Protein AF-A0A8J5V4M8-F1 (afdb_monomer_lite)

Sequence (71 aa):
MSEYQYLTSEIQVPKEWQVDIARQVFVDFVKNAIIRYRRGQRVVITIKNVSALITKVENEPKYLLEKIEEM

Secondary structure (DSSP, 8-state):
--SEEEEETTEEEETTS-TTTTHHHHHHHHHHHHHHHHTT---EEEETTEEEEEE--SSSSSEEEEE----

Foldseek 3Di:
DDQWDDLDQQEIEGPPQPCVVPSVVVVVVVVVQVVCVVVVDWDWDDHPHWIFTWDQDPDPNRIYGHTDDDD

Organism: NCBI:txid2053667

pLDDT: mean 86.42, std 10.01, range [49.16, 94.0]

Structure (mmCIF, N/CA/C/O backbone):
data_AF-A0A8J5V4M8-F1
#
_entry.id   AF-A0A8J5V4M8-F1
#
loop_
_atom_site.group_PDB
_atom_site.id
_atom_site.type_symbol
_atom_site.label_atom_id
_atom_site.label_alt_id
_atom_site.label_comp_id
_atom_site.label_asym_id
_atom_site.label_entity_id
_atom_site.label_seq_id
_atom_site.pdbx_PDB_ins_code
_atom_site.Cartn_x
_atom_site.Cartn_y
_atom_site.Cartn_z
_atom_site.occupancy
_atom_site.B_iso_or_equiv
_atom_site.auth_seq_id
_atom_site.auth_comp_id
_atom_site.auth_asym_id
_atom_site.auth_atom_id
_atom_site.pdbx_PDB_model_num
ATOM 1 N N . MET A 1 1 ? 16.110 -0.182 8.302 1.00 57.97 1 MET A N 1
ATOM 2 C CA . MET A 1 1 ? 15.554 0.735 7.276 1.00 57.97 1 MET A CA 1
ATOM 3 C C . MET A 1 1 ? 14.074 0.420 7.134 1.00 57.97 1 MET A C 1
ATOM 5 O O . MET A 1 1 ? 13.743 -0.745 7.270 1.00 57.97 1 MET A O 1
ATOM 9 N N . SER A 1 2 ? 13.207 1.412 6.904 1.00 79.12 2 SER A N 1
ATOM 10 C CA . SER A 1 2 ? 11.761 1.177 6.722 1.00 79.12 2 SER A CA 1
ATOM 11 C C . SER A 1 2 ? 11.482 0.301 5.491 1.00 79.12 2 SER A C 1
ATOM 13 O O . SER A 1 2 ? 12.082 0.534 4.437 1.00 79.12 2 SER A O 1
ATOM 15 N N . GLU A 1 3 ? 10.571 -0.669 5.619 1.00 89.19 3 GLU A N 1
ATOM 16 C CA . GLU A 1 3 ? 10.082 -1.537 4.528 1.00 89.19 3 GLU A CA 1
ATOM 17 C C . GLU A 1 3 ? 9.125 -0.813 3.565 1.00 89.19 3 GLU A C 1
ATOM 19 O O . GLU A 1 3 ? 8.829 -1.300 2.471 1.00 89.19 3 GLU A O 1
ATOM 24 N N . TYR A 1 4 ? 8.680 0.379 3.961 1.00 91.19 4 TYR A N 1
ATOM 25 C CA . TYR A 1 4 ? 7.715 1.197 3.242 1.00 91.19 4 TYR A CA 1
ATOM 26 C C . TYR A 1 4 ? 8.311 2.550 2.849 1.00 91.19 4 TYR A C 1
ATOM 28 O O . TYR A 1 4 ? 9.194 3.091 3.527 1.00 91.19 4 TYR A O 1
ATOM 36 N N . GLN A 1 5 ? 7.796 3.108 1.756 1.00 91.69 5 GLN A N 1
ATOM 37 C CA . GLN A 1 5 ? 8.112 4.439 1.246 1.00 91.69 5 GLN A CA 1
ATOM 38 C C . GLN A 1 5 ? 6.834 5.258 1.051 1.00 91.69 5 GLN A C 1
ATOM 40 O O . GLN A 1 5 ? 5.764 4.714 0.775 1.00 91.69 5 GLN A O 1
ATOM 45 N N . TYR A 1 6 ? 6.948 6.580 1.141 1.00 91.75 6 TYR A N 1
ATOM 46 C CA . TYR A 1 6 ? 5.833 7.476 0.860 1.00 91.75 6 TYR A CA 1
ATOM 47 C C . TYR A 1 6 ? 5.615 7.621 -0.647 1.00 91.75 6 TYR A C 1
ATOM 49 O O . TYR A 1 6 ? 6.458 8.166 -1.367 1.00 91.75 6 TYR A O 1
ATOM 57 N N . LEU A 1 7 ? 4.441 7.191 -1.110 1.00 91.31 7 LEU A N 1
ATOM 58 C CA . LEU A 1 7 ? 3.939 7.512 -2.444 1.00 91.31 7 LEU A CA 1
ATOM 59 C C . LEU A 1 7 ? 3.409 8.956 -2.475 1.00 91.31 7 LEU A C 1
ATOM 61 O O . LEU A 1 7 ? 3.724 9.722 -3.390 1.00 91.31 7 LEU A O 1
ATOM 65 N N . THR A 1 8 ? 2.683 9.352 -1.429 1.00 91.44 8 THR A N 1
ATOM 66 C CA . THR A 1 8 ? 2.290 10.738 -1.111 1.00 91.44 8 THR A CA 1
ATOM 67 C C . THR A 1 8 ? 2.464 10.972 0.391 1.00 91.44 8 THR A C 1
ATOM 69 O O . THR A 1 8 ? 2.789 10.034 1.109 1.00 91.44 8 THR A O 1
ATOM 72 N N . SER A 1 9 ? 2.209 12.182 0.897 1.00 90.69 9 SER A N 1
ATOM 73 C CA . SER A 1 9 ? 2.203 12.442 2.348 1.00 90.69 9 SER A CA 1
ATOM 74 C C . SER A 1 9 ? 1.179 11.601 3.126 1.00 90.69 9 SER A C 1
ATOM 76 O O . SER A 1 9 ? 1.364 11.362 4.311 1.00 90.69 9 SER A O 1
ATOM 78 N N . GLU A 1 10 ? 0.112 11.126 2.473 1.00 90.81 10 GLU A N 1
ATOM 79 C CA . GLU A 1 10 ? -0.952 10.335 3.108 1.00 90.81 10 GLU A CA 1
ATOM 80 C C . GLU A 1 10 ? -0.839 8.823 2.849 1.00 90.81 10 GLU A C 1
ATOM 82 O O . GLU A 1 10 ? -1.561 8.050 3.481 1.00 90.81 10 GLU A O 1
ATOM 87 N N . ILE A 1 11 ? -0.005 8.398 1.893 1.00 91.50 11 ILE A N 1
ATOM 88 C CA . ILE A 1 11 ? -0.010 7.031 1.357 1.00 91.50 11 ILE A CA 1
ATOM 89 C C . ILE A 1 11 ? 1.395 6.445 1.424 1.00 91.50 11 ILE A C 1
ATOM 91 O O . ILE A 1 11 ? 2.309 6.945 0.759 1.00 91.50 11 ILE A O 1
ATOM 95 N N . GLN A 1 12 ? 1.539 5.336 2.146 1.00 92.88 12 GLN A N 1
ATOM 96 C CA . GLN A 1 12 ? 2.738 4.507 2.097 1.00 92.88 12 GLN A CA 1
ATOM 97 C C . GLN A 1 12 ? 2.514 3.228 1.302 1.00 92.88 12 GLN A C 1
ATOM 99 O O . GLN A 1 12 ? 1.460 2.597 1.371 1.00 92.88 12 GLN A O 1
ATOM 104 N N . VAL A 1 13 ? 3.548 2.852 0.559 1.00 92.38 13 VAL A N 1
ATOM 105 C CA . VAL A 1 13 ? 3.603 1.655 -0.279 1.00 92.38 13 VAL A CA 1
ATOM 106 C C . VAL A 1 13 ? 4.883 0.872 -0.001 1.00 92.38 13 VAL A C 1
ATOM 108 O O . VAL A 1 13 ? 5.839 1.449 0.526 1.00 92.38 13 VAL A O 1
ATOM 111 N N . PRO A 1 14 ? 4.948 -0.416 -0.374 1.00 93.06 14 PRO A N 1
ATOM 112 C CA . PRO A 1 14 ? 6.183 -1.186 -0.305 1.00 93.06 14 PRO A CA 1
ATOM 113 C C . PRO A 1 14 ? 7.346 -0.477 -1.003 1.00 93.06 14 PRO A C 1
ATOM 115 O O . PRO A 1 14 ? 7.198 0.081 -2.098 1.00 93.06 14 PRO A O 1
ATOM 118 N N . LYS A 1 15 ? 8.527 -0.500 -0.382 1.00 91.81 15 LYS A N 1
ATOM 119 C CA . LYS A 1 15 ? 9.722 0.138 -0.948 1.00 91.81 15 LYS A CA 1
ATOM 120 C C . LYS A 1 15 ? 10.196 -0.531 -2.250 1.00 91.81 15 LYS A C 1
ATOM 122 O O . LYS A 1 15 ? 10.830 0.121 -3.073 1.00 91.81 15 LYS A O 1
ATOM 127 N N . GLU A 1 16 ? 9.861 -1.802 -2.474 1.00 90.62 16 GLU A N 1
ATOM 128 C CA . GLU A 1 16 ? 10.180 -2.531 -3.711 1.00 90.62 16 GLU A CA 1
ATOM 129 C C . GLU A 1 16 ? 9.362 -2.075 -4.922 1.00 90.62 16 GLU A C 1
ATOM 131 O O . GLU A 1 16 ? 9.742 -2.351 -6.066 1.00 90.62 16 GLU A O 1
ATOM 136 N N . TRP A 1 17 ? 8.239 -1.385 -4.706 1.00 89.44 17 TRP A N 1
ATOM 137 C CA . TRP A 1 17 ? 7.509 -0.777 -5.808 1.00 89.44 17 TRP A CA 1
ATOM 138 C C . TRP A 1 17 ? 8.372 0.339 -6.402 1.00 89.44 17 TRP A C 1
ATOM 140 O O . TRP A 1 17 ? 8.600 1.372 -5.780 1.00 89.44 17 TRP A O 1
ATOM 150 N N . GLN A 1 18 ? 8.873 0.130 -7.619 1.00 82.75 18 GLN A N 1
ATOM 151 C CA . GLN A 1 18 ? 9.688 1.110 -8.344 1.00 82.75 18 GLN A CA 1
ATOM 152 C C . GLN A 1 18 ? 8.811 2.259 -8.869 1.00 82.75 18 GLN A C 1
ATOM 154 O O . GLN A 1 18 ? 8.522 2.349 -10.062 1.00 82.75 18 GLN A O 1
ATOM 159 N N . VAL A 1 19 ? 8.344 3.115 -7.959 1.00 82.69 19 VAL A N 1
ATOM 160 C CA . VAL A 1 19 ? 7.351 4.163 -8.235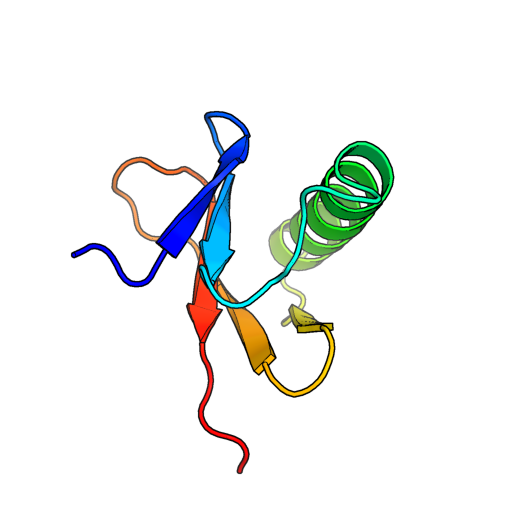 1.00 82.69 19 VAL A CA 1
ATOM 161 C C . VAL A 1 19 ? 7.921 5.389 -8.956 1.00 82.69 19 VAL A C 1
ATOM 163 O O . VAL A 1 19 ? 7.146 6.223 -9.411 1.00 82.69 19 VAL A O 1
ATOM 166 N N . ASP A 1 20 ? 9.241 5.506 -9.113 1.00 79.69 20 ASP A N 1
ATOM 167 C CA . ASP A 1 20 ? 9.884 6.735 -9.602 1.00 79.69 20 ASP A CA 1
ATOM 168 C C . ASP A 1 20 ? 9.635 7.028 -11.089 1.00 79.69 20 ASP A C 1
ATOM 170 O O . ASP A 1 20 ? 9.439 8.180 -11.466 1.00 79.69 20 ASP A O 1
ATOM 174 N N . ILE A 1 21 ? 9.569 6.000 -11.941 1.00 73.75 21 ILE A N 1
ATOM 175 C CA . ILE A 1 21 ? 9.447 6.175 -13.403 1.00 73.75 21 ILE A CA 1
ATOM 176 C C . ILE A 1 21 ? 8.025 6.613 -13.813 1.00 73.75 21 ILE A C 1
ATOM 178 O O . ILE A 1 21 ? 7.836 7.216 -14.865 1.00 73.75 21 ILE A O 1
ATOM 182 N N . ALA A 1 22 ? 7.015 6.352 -12.975 1.00 80.38 22 ALA A N 1
ATOM 183 C CA . ALA A 1 22 ? 5.608 6.626 -13.284 1.00 80.38 22 ALA A CA 1
ATOM 184 C C . ALA A 1 22 ? 4.809 7.062 -12.045 1.00 80.38 22 ALA A C 1
ATOM 186 O O . ALA A 1 22 ? 3.663 6.650 -11.848 1.00 80.38 22 ALA A O 1
ATOM 187 N N . ARG A 1 23 ? 5.416 7.891 -11.187 1.00 85.44 23 ARG A N 1
ATOM 188 C CA . ARG A 1 23 ? 4.878 8.222 -9.856 1.00 85.44 23 ARG A CA 1
ATOM 189 C C . ARG A 1 23 ? 3.427 8.688 -9.890 1.00 85.44 23 ARG A C 1
ATOM 191 O O . ARG A 1 23 ? 2.619 8.212 -9.101 1.00 85.44 23 ARG A O 1
ATOM 198 N N . GLN A 1 24 ? 3.086 9.570 -10.827 1.00 88.88 24 GLN A N 1
ATOM 199 C CA . GLN A 1 24 ? 1.726 10.093 -10.956 1.00 88.88 24 GLN A CA 1
ATOM 200 C C . GLN A 1 24 ? 0.710 8.990 -11.296 1.00 88.88 24 GLN A C 1
ATOM 202 O O . GLN A 1 24 ? -0.351 8.924 -10.682 1.00 88.88 24 GLN A O 1
ATOM 207 N N . VAL A 1 25 ? 1.068 8.067 -12.193 1.00 88.19 25 VAL A N 1
ATOM 208 C CA . VAL A 1 25 ? 0.217 6.924 -12.560 1.00 88.19 25 VAL A CA 1
ATOM 209 C C . VAL A 1 25 ? -0.014 6.018 -11.351 1.00 88.19 25 VAL A C 1
ATOM 211 O O . VAL A 1 25 ? -1.147 5.615 -11.095 1.00 88.19 25 VAL A O 1
ATOM 214 N N . PHE A 1 26 ? 1.030 5.747 -10.560 1.00 89.69 26 PHE A N 1
ATOM 215 C CA . PHE A 1 26 ? 0.891 4.982 -9.318 1.00 89.69 26 PHE A CA 1
ATOM 216 C C . PHE A 1 26 ? 0.005 5.692 -8.295 1.00 89.69 26 PHE A C 1
ATOM 218 O O . PHE A 1 26 ? -0.838 5.047 -7.673 1.00 89.69 26 PHE A O 1
ATOM 225 N N . VAL A 1 27 ? 0.152 7.009 -8.134 1.00 92.81 27 VAL A N 1
ATOM 226 C CA . VAL A 1 27 ? -0.705 7.807 -7.243 1.00 92.81 27 VAL A CA 1
ATOM 227 C C . VAL A 1 27 ? -2.171 7.679 -7.647 1.00 92.81 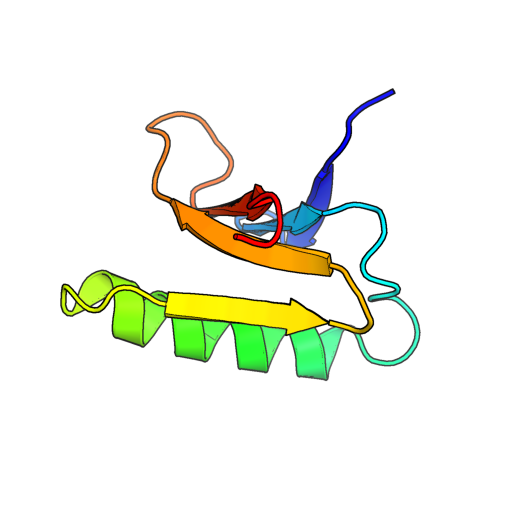27 VAL A C 1
ATOM 229 O O . VAL A 1 27 ? -3.012 7.394 -6.794 1.00 92.81 27 VAL A O 1
ATOM 232 N N . ASP A 1 28 ? -2.488 7.859 -8.928 1.00 92.69 28 ASP A N 1
ATOM 233 C CA . ASP A 1 28 ? -3.871 7.816 -9.410 1.00 92.69 28 ASP A CA 1
ATOM 234 C C . ASP A 1 28 ? -4.465 6.406 -9.303 1.00 92.69 28 ASP A C 1
ATOM 236 O O . ASP A 1 28 ? -5.612 6.234 -8.872 1.00 92.69 28 ASP A O 1
ATOM 240 N N . PHE A 1 29 ? -3.656 5.385 -9.586 1.00 91.25 29 PHE A N 1
ATOM 241 C CA . PHE A 1 29 ? -4.035 3.988 -9.412 1.00 91.25 29 PHE A CA 1
ATOM 242 C C . PHE A 1 29 ? -4.345 3.648 -7.944 1.00 91.25 29 PHE A C 1
ATOM 244 O O . PHE A 1 29 ? -5.421 3.127 -7.634 1.00 91.25 29 PHE A O 1
ATOM 251 N N . VAL A 1 30 ? -3.448 4.004 -7.017 1.00 92.81 30 VAL A N 1
ATOM 252 C CA . VAL A 1 30 ? -3.632 3.742 -5.581 1.00 92.81 30 VAL A CA 1
ATOM 253 C C . VAL A 1 30 ? -4.802 4.553 -5.015 1.00 92.81 30 VAL A C 1
ATOM 255 O O . VAL A 1 30 ? -5.577 4.030 -4.215 1.00 92.81 30 VAL A O 1
ATOM 258 N N . LYS A 1 31 ? -5.029 5.789 -5.477 1.00 93.69 31 LYS A N 1
ATOM 259 C CA . LYS A 1 31 ? -6.224 6.568 -5.104 1.00 93.69 31 LYS A CA 1
ATOM 260 C C . LYS A 1 31 ? -7.523 5.875 -5.521 1.00 93.69 31 LYS A C 1
ATOM 262 O O . LYS A 1 31 ? -8.465 5.841 -4.728 1.00 93.69 31 LYS A O 1
ATOM 267 N N . ASN A 1 32 ? -7.587 5.295 -6.722 1.00 94.00 32 ASN A N 1
ATOM 268 C CA . ASN A 1 32 ? -8.763 4.531 -7.158 1.00 94.00 32 ASN A CA 1
ATOM 269 C C . ASN A 1 32 ? -9.008 3.319 -6.247 1.00 94.00 32 ASN A C 1
ATOM 271 O O . ASN A 1 32 ? -10.132 3.083 -5.794 1.00 94.00 32 ASN A O 1
ATOM 275 N N . ALA A 1 33 ? -7.939 2.597 -5.917 1.00 92.62 33 ALA A N 1
ATOM 276 C CA . ALA A 1 33 ? -7.989 1.463 -5.007 1.00 92.62 33 ALA A CA 1
ATOM 277 C C . ALA A 1 33 ? -8.454 1.869 -3.593 1.00 92.62 33 ALA A C 1
ATOM 279 O O . ALA A 1 33 ? -9.295 1.190 -3.005 1.00 92.62 33 ALA A O 1
ATOM 280 N N . ILE A 1 34 ? -8.016 3.024 -3.084 1.00 93.06 34 ILE A N 1
ATOM 281 C CA . ILE A 1 34 ? -8.487 3.588 -1.808 1.00 93.06 34 ILE A CA 1
ATOM 282 C C . ILE A 1 34 ? -9.987 3.917 -1.857 1.00 93.06 34 ILE A C 1
ATOM 284 O O . ILE A 1 34 ? -10.702 3.655 -0.889 1.00 93.06 34 ILE A O 1
ATOM 288 N N . ILE A 1 35 ? -10.499 4.468 -2.964 1.00 93.69 35 ILE A N 1
ATOM 289 C CA . ILE A 1 35 ? -11.940 4.744 -3.121 1.00 93.69 35 ILE A CA 1
ATOM 290 C C . ILE A 1 35 ? -12.752 3.448 -3.014 1.00 93.69 35 ILE A C 1
ATOM 292 O O . ILE A 1 35 ? -13.780 3.422 -2.337 1.00 93.69 35 ILE A O 1
ATOM 296 N N . ARG A 1 36 ? -12.285 2.372 -3.652 1.00 93.12 36 ARG A N 1
ATOM 297 C CA . ARG A 1 36 ? -12.901 1.038 -3.569 1.00 93.12 36 ARG A CA 1
ATOM 298 C C . ARG A 1 36 ? -12.831 0.468 -2.154 1.00 93.12 36 ARG A C 1
ATOM 300 O O . ARG A 1 36 ? -13.851 0.032 -1.627 1.00 93.12 36 ARG A O 1
ATOM 307 N N . TYR A 1 37 ? -11.671 0.573 -1.508 1.00 92.19 37 TYR A N 1
ATOM 308 C CA . TYR A 1 37 ? -11.484 0.174 -0.114 1.00 92.19 37 TYR A CA 1
ATOM 309 C C . TYR A 1 37 ? -12.468 0.869 0.834 1.00 92.19 37 TYR A C 1
ATOM 311 O O . TYR A 1 37 ? -13.160 0.215 1.611 1.00 92.19 37 TYR A O 1
ATOM 319 N N . ARG A 1 38 ? -12.636 2.191 0.699 1.00 90.06 38 ARG A N 1
ATOM 320 C CA . ARG A 1 38 ? -13.609 2.970 1.489 1.00 90.06 38 ARG A CA 1
ATOM 321 C C . ARG A 1 38 ? -15.065 2.543 1.275 1.00 90.06 38 ARG A C 1
ATOM 323 O O . ARG A 1 38 ? -15.897 2.820 2.129 1.00 90.06 38 ARG A O 1
ATOM 330 N N . ARG A 1 39 ? -15.382 1.880 0.159 1.00 93.62 39 ARG A N 1
ATOM 331 C CA . ARG A 1 39 ? -16.708 1.298 -0.117 1.00 93.62 39 ARG A CA 1
ATOM 332 C C . ARG A 1 39 ? -16.877 -0.109 0.475 1.00 93.62 39 ARG A C 1
ATOM 334 O O . ARG A 1 39 ? -17.843 -0.785 0.143 1.00 93.62 39 ARG A O 1
ATOM 341 N N . GLY A 1 40 ? -15.943 -0.558 1.316 1.00 91.12 40 GLY A N 1
ATOM 342 C CA . GLY A 1 40 ? -15.959 -1.880 1.945 1.00 91.12 40 GLY A CA 1
ATOM 343 C C . GLY A 1 40 ? -15.378 -2.992 1.070 1.00 91.12 40 GLY A C 1
ATOM 344 O O . GLY A 1 40 ? -15.531 -4.166 1.395 1.00 91.12 40 GLY A O 1
ATOM 345 N N . GLN A 1 41 ? -14.724 -2.654 -0.045 1.00 92.19 41 GLN A N 1
ATOM 346 C CA . GLN A 1 41 ? -14.116 -3.654 -0.922 1.00 92.19 41 GLN A CA 1
ATOM 347 C C . GLN A 1 41 ? -12.708 -4.003 -0.442 1.00 92.19 41 GLN A C 1
ATOM 349 O O . GLN A 1 41 ? -11.903 -3.126 -0.141 1.00 92.19 41 GLN A O 1
ATOM 354 N N . ARG A 1 42 ? -12.364 -5.291 -0.434 1.00 91.00 42 ARG A N 1
ATOM 355 C CA . ARG A 1 42 ? -10.974 -5.712 -0.245 1.00 91.00 42 ARG A CA 1
ATOM 356 C C . ARG A 1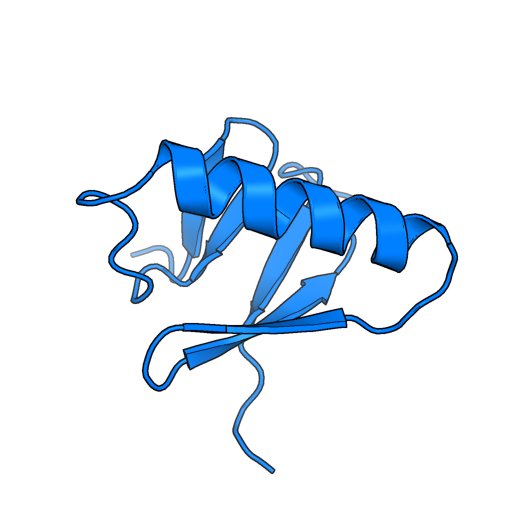 42 ? -10.212 -5.474 -1.548 1.00 91.00 42 ARG A C 1
ATOM 358 O O . ARG A 1 42 ? -10.612 -5.996 -2.585 1.00 91.00 42 ARG A O 1
ATOM 365 N N . VAL A 1 43 ? -9.139 -4.685 -1.505 1.00 90.50 43 VAL A N 1
ATOM 366 C CA . VAL A 1 43 ? -8.358 -4.338 -2.702 1.00 90.50 43 VAL A CA 1
ATOM 367 C C . VAL A 1 43 ? -6.900 -4.708 -2.500 1.00 90.50 43 VAL A C 1
ATOM 369 O O . VAL A 1 43 ? -6.232 -4.156 -1.627 1.00 90.50 43 VAL A O 1
ATOM 372 N N . VAL A 1 44 ? -6.429 -5.630 -3.335 1.00 91.88 44 VAL A N 1
ATOM 373 C CA . VAL A 1 44 ? -5.024 -6.014 -3.449 1.00 91.88 44 VAL A CA 1
ATOM 374 C C . 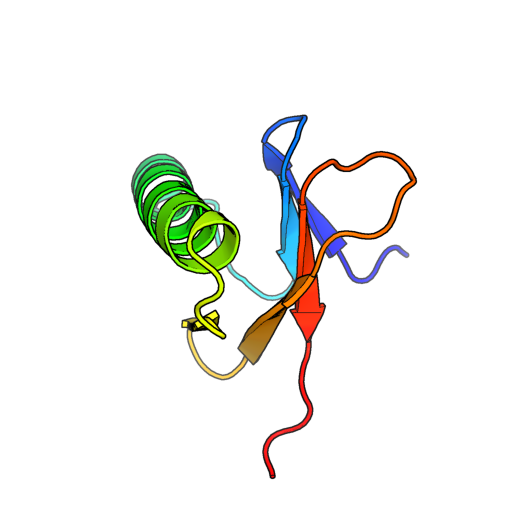VAL A 1 44 ? -4.466 -5.394 -4.721 1.00 91.88 44 VAL A C 1
ATOM 376 O O . VAL A 1 44 ? -5.106 -5.431 -5.773 1.00 91.88 44 VAL A O 1
ATOM 379 N N . ILE A 1 45 ? -3.283 -4.806 -4.610 1.00 91.56 45 ILE A N 1
ATOM 380 C CA . ILE A 1 45 ? -2.532 -4.252 -5.728 1.00 91.56 45 ILE A CA 1
ATOM 381 C C . ILE A 1 45 ? -1.244 -5.046 -5.865 1.00 91.56 45 ILE A C 1
ATOM 383 O O . ILE A 1 45 ? -0.501 -5.176 -4.896 1.00 91.56 45 ILE A O 1
ATOM 387 N N . THR A 1 46 ? -0.950 -5.501 -7.077 1.00 91.06 46 THR A N 1
ATOM 388 C CA . THR A 1 46 ? 0.304 -6.184 -7.394 1.00 91.06 46 THR A CA 1
ATOM 389 C C . THR A 1 46 ? 1.098 -5.346 -8.371 1.00 91.06 46 THR A C 1
ATOM 391 O O . THR A 1 46 ? 0.608 -4.987 -9.443 1.00 91.06 46 THR A O 1
ATOM 394 N N . ILE A 1 47 ? 2.331 -5.018 -7.998 1.00 87.69 47 ILE A N 1
ATOM 395 C CA . ILE A 1 47 ? 3.274 -4.318 -8.867 1.00 87.69 47 ILE A CA 1
ATOM 396 C C . ILE A 1 47 ? 4.531 -5.165 -8.954 1.00 87.69 47 ILE A C 1
ATOM 398 O O . ILE A 1 47 ? 5.203 -5.415 -7.952 1.00 87.69 47 ILE A O 1
ATOM 402 N N . LYS A 1 48 ? 4.835 -5.612 -10.176 1.00 85.31 48 LYS A N 1
ATOM 403 C CA . LYS A 1 48 ? 5.823 -6.665 -10.435 1.00 85.31 48 LYS A CA 1
ATOM 404 C C . LYS A 1 48 ? 5.485 -7.919 -9.618 1.00 85.31 48 LYS A C 1
ATOM 406 O O . LYS A 1 48 ? 4.437 -8.502 -9.852 1.00 85.31 48 LYS 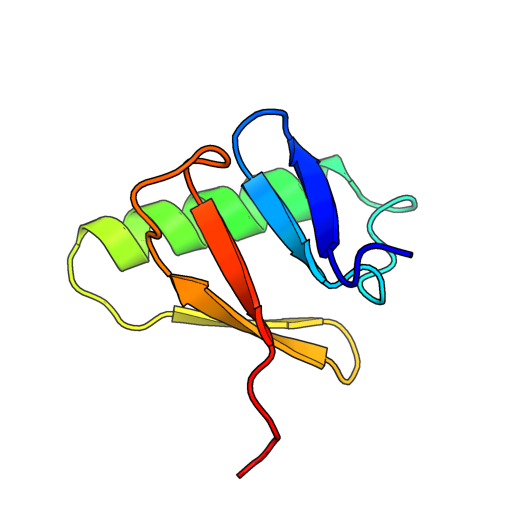A O 1
ATOM 411 N N . ASN A 1 49 ? 6.326 -8.270 -8.647 1.00 87.00 49 ASN A N 1
ATOM 412 C CA . ASN A 1 49 ? 6.209 -9.482 -7.832 1.00 87.00 49 ASN A CA 1
ATOM 413 C C . ASN A 1 49 ? 5.843 -9.158 -6.375 1.00 87.00 49 ASN A C 1
ATOM 415 O O . ASN A 1 49 ? 6.093 -9.954 -5.479 1.00 87.00 49 ASN A O 1
ATOM 419 N N . VAL A 1 50 ? 5.349 -7.945 -6.111 1.00 88.88 50 VAL A N 1
ATOM 420 C CA . VAL A 1 50 ? 4.996 -7.511 -4.758 1.00 88.88 50 VAL A CA 1
ATOM 421 C C . VAL A 1 50 ? 3.527 -7.143 -4.728 1.00 88.88 50 VAL A C 1
ATOM 423 O O . VAL A 1 50 ? 3.113 -6.129 -5.303 1.00 88.88 50 VAL A O 1
ATOM 426 N N . SER A 1 51 ? 2.761 -7.976 -4.034 1.00 92.50 51 SER A N 1
ATOM 427 C CA . SER A 1 51 ? 1.349 -7.769 -3.745 1.00 92.50 51 SER A CA 1
ATOM 428 C C . SER A 1 51 ? 1.187 -7.063 -2.404 1.00 92.50 51 SER A C 1
ATOM 430 O O . SER A 1 51 ? 1.862 -7.392 -1.429 1.00 92.50 51 SER A O 1
ATOM 432 N N . ALA A 1 52 ? 0.288 -6.086 -2.351 1.00 92.69 52 ALA A N 1
ATOM 433 C CA . ALA A 1 52 ? -0.018 -5.353 -1.136 1.00 92.69 52 ALA A CA 1
ATOM 434 C C . ALA A 1 52 ? -1.520 -5.109 -0.990 1.00 92.69 52 ALA A C 1
ATOM 436 O O . ALA A 1 52 ? -2.223 -4.801 -1.958 1.00 92.69 52 ALA A O 1
ATOM 437 N N . LEU A 1 53 ? -2.006 -5.245 0.236 1.00 93.38 53 LEU A N 1
ATOM 438 C CA . LEU A 1 53 ? -3.379 -4.998 0.640 1.00 93.38 53 LEU A CA 1
ATOM 439 C C . LEU A 1 53 ? -3.485 -3.594 1.237 1.00 93.38 53 LEU A C 1
ATOM 441 O O . LEU A 1 53 ? -2.671 -3.207 2.070 1.00 93.38 53 LEU A O 1
ATOM 445 N N . ILE A 1 54 ? -4.512 -2.837 0.849 1.00 90.88 54 ILE A N 1
ATOM 446 C CA . ILE A 1 54 ? -4.796 -1.554 1.504 1.00 90.88 54 ILE A CA 1
ATOM 447 C C . ILE A 1 54 ? -5.362 -1.816 2.898 1.00 90.88 54 ILE A C 1
ATOM 449 O O . ILE A 1 54 ? -6.424 -2.432 3.034 1.00 90.88 54 ILE A O 1
ATOM 453 N N . THR A 1 55 ? -4.696 -1.281 3.916 1.00 85.25 55 THR A N 1
ATOM 454 C CA . THR A 1 55 ? -5.160 -1.285 5.301 1.00 85.25 55 THR A CA 1
ATOM 455 C C . THR A 1 55 ? -5.181 0.135 5.869 1.00 85.25 55 THR A C 1
ATOM 457 O O . THR A 1 55 ? -4.504 1.055 5.396 1.00 85.25 55 THR A O 1
ATOM 460 N N . LYS A 1 56 ? -6.054 0.346 6.857 1.00 77.69 56 LYS A N 1
ATOM 461 C CA . LYS A 1 56 ? -6.148 1.594 7.616 1.00 77.69 56 LYS A CA 1
ATOM 462 C C . LYS A 1 56 ? -5.614 1.313 9.016 1.00 77.69 56 LYS A C 1
ATOM 464 O O . LYS A 1 56 ? -6.346 0.789 9.849 1.00 77.69 56 LYS A O 1
ATOM 469 N N . VAL A 1 57 ? -4.356 1.658 9.260 1.00 63.31 57 VAL A N 1
ATOM 470 C CA . VAL A 1 57 ? -3.792 1.700 10.613 1.00 63.31 57 VAL A CA 1
ATOM 471 C C . VAL A 1 57 ? -4.032 3.116 11.134 1.00 63.31 57 VAL A C 1
ATOM 473 O O . VAL A 1 57 ? -3.790 4.078 10.416 1.00 63.31 57 VAL A O 1
ATOM 476 N N . GLU A 1 58 ? -4.577 3.281 12.338 1.00 58.91 58 GLU A N 1
ATOM 477 C CA . GLU A 1 58 ? -4.977 4.596 12.881 1.00 58.91 58 GLU A CA 1
ATOM 478 C C . GLU A 1 58 ? -3.812 5.546 13.236 1.00 58.91 58 GLU A C 1
ATOM 480 O O . GLU A 1 58 ? -4.008 6.522 13.949 1.00 58.91 58 GLU A O 1
ATOM 485 N N . ASN A 1 59 ? -2.620 5.330 12.685 1.00 62.47 59 ASN A N 1
ATOM 486 C CA . ASN A 1 59 ? -1.456 6.192 12.849 1.00 62.47 59 ASN A CA 1
ATOM 487 C C . ASN A 1 59 ? -0.982 6.630 11.464 1.00 62.47 59 ASN A C 1
ATOM 489 O O . ASN A 1 59 ? -0.918 5.793 10.569 1.00 62.47 59 ASN A O 1
ATOM 493 N N . GLU A 1 60 ? -0.665 7.917 11.277 1.00 71.81 60 GLU A N 1
ATOM 494 C CA . GLU A 1 60 ? -0.103 8.417 10.015 1.00 71.81 60 GLU A CA 1
ATOM 495 C C . GLU A 1 60 ? 1.005 7.474 9.502 1.00 71.81 60 GLU A C 1
ATOM 497 O O . GLU A 1 60 ? 1.908 7.131 10.271 1.00 71.81 60 GLU A O 1
ATOM 502 N N . PRO A 1 61 ? 0.959 7.022 8.234 1.00 75.06 61 PRO A N 1
ATOM 503 C CA . PRO A 1 61 ? 0.119 7.478 7.120 1.00 75.06 61 PRO A CA 1
ATOM 504 C C . PRO A 1 61 ? -1.358 7.059 7.197 1.00 75.06 61 PRO A C 1
ATOM 506 O O . PRO A 1 61 ? -1.726 6.019 7.725 1.00 75.06 61 PRO A O 1
ATOM 509 N N . LYS A 1 62 ? -2.224 7.844 6.550 1.00 86.06 62 LYS A N 1
ATOM 510 C CA . LYS A 1 62 ? -3.673 7.583 6.472 1.00 86.06 62 LYS A CA 1
ATOM 511 C C . LYS A 1 62 ? -4.024 6.283 5.738 1.00 86.06 62 LYS A C 1
ATOM 513 O O . LYS A 1 62 ? -5.087 5.711 5.989 1.00 86.06 62 LYS A O 1
ATOM 518 N N . TYR A 1 63 ? -3.166 5.864 4.807 1.00 89.94 63 TYR A N 1
ATOM 519 C CA . TYR A 1 63 ? -3.269 4.607 4.072 1.00 89.94 63 TYR A CA 1
ATOM 520 C C . TYR A 1 63 ? -1.916 3.914 4.020 1.00 89.94 63 TYR A C 1
ATOM 522 O O . TYR A 1 63 ? -0.933 4.496 3.548 1.00 89.94 63 TYR A O 1
ATOM 530 N N . LEU A 1 64 ? -1.904 2.652 4.436 1.00 92.06 64 LEU A N 1
ATOM 531 C CA . LEU A 1 64 ? -0.762 1.765 4.298 1.00 92.06 64 LEU A CA 1
ATOM 532 C C . LEU A 1 64 ? -1.130 0.634 3.341 1.00 92.06 64 LEU A C 1
ATOM 534 O O . LEU A 1 64 ? -2.216 0.060 3.420 1.00 92.06 64 LEU A O 1
ATOM 538 N N . LEU A 1 65 ? -0.237 0.346 2.402 1.00 93.12 65 LEU A N 1
ATOM 539 C CA . LEU A 1 65 ? -0.334 -0.832 1.556 1.00 93.12 65 LEU A CA 1
ATOM 540 C C . LEU A 1 65 ? 0.602 -1.892 2.126 1.00 93.12 65 LEU A C 1
ATOM 542 O O . LEU A 1 65 ? 1.788 -1.919 1.800 1.00 93.12 65 LEU A O 1
ATOM 546 N N . GLU A 1 66 ? 0.060 -2.725 3.012 1.00 91.62 66 GLU A N 1
ATOM 547 C CA . GLU A 1 66 ? 0.795 -3.795 3.684 1.00 91.62 66 GLU A CA 1
ATOM 548 C C . GLU A 1 66 ? 1.044 -4.940 2.715 1.00 91.62 66 GLU A C 1
ATOM 550 O O . GLU A 1 66 ? 0.132 -5.388 2.014 1.00 91.62 66 GLU A O 1
ATOM 555 N N . LYS A 1 67 ? 2.288 -5.417 2.664 1.00 92.06 67 LYS A N 1
ATOM 556 C CA . LYS A 1 67 ? 2.621 -6.584 1.851 1.00 92.06 67 LYS A CA 1
ATOM 557 C C . LYS A 1 67 ? 1.806 -7.783 2.314 1.00 92.06 67 LYS A C 1
ATOM 559 O O . LYS A 1 67 ? 1.599 -7.984 3.507 1.00 92.06 67 LYS A O 1
ATOM 564 N N . ILE A 1 68 ? 1.396 -8.593 1.353 1.00 90.62 68 ILE A N 1
ATOM 565 C CA . ILE A 1 68 ? 0.865 -9.923 1.621 1.00 90.62 68 ILE A CA 1
ATOM 566 C C . ILE A 1 68 ? 1.858 -10.933 1.059 1.00 90.62 68 ILE A C 1
ATOM 568 O O . ILE A 1 68 ? 2.339 -10.760 -0.062 1.00 90.62 68 ILE A O 1
ATOM 572 N N . GLU A 1 69 ? 2.195 -11.955 1.843 1.00 77.25 69 GLU A N 1
ATOM 573 C CA . GLU A 1 69 ? 2.880 -13.123 1.294 1.00 77.25 69 GLU A CA 1
ATOM 574 C C . GLU A 1 69 ? 1.938 -13.773 0.273 1.00 77.25 69 GLU A C 1
ATOM 576 O O . GLU A 1 69 ? 0.731 -13.877 0.518 1.00 77.25 69 GLU A O 1
ATOM 581 N N . GLU A 1 70 ? 2.458 -14.107 -0.912 1.00 58.00 70 GLU A N 1
ATOM 582 C CA . GLU A 1 70 ? 1.685 -14.855 -1.906 1.00 58.00 70 GLU A CA 1
ATOM 583 C C . GLU A 1 70 ? 1.212 -16.163 -1.255 1.00 58.00 70 GLU A C 1
ATOM 585 O O . GLU A 1 70 ? 2.025 -16.916 -0.722 1.00 58.00 70 GLU A O 1
ATOM 590 N N . MET A 1 71 ? -0.110 -16.374 -1.234 1.00 49.16 71 MET A N 1
ATOM 591 C CA . MET A 1 71 ? -0.725 -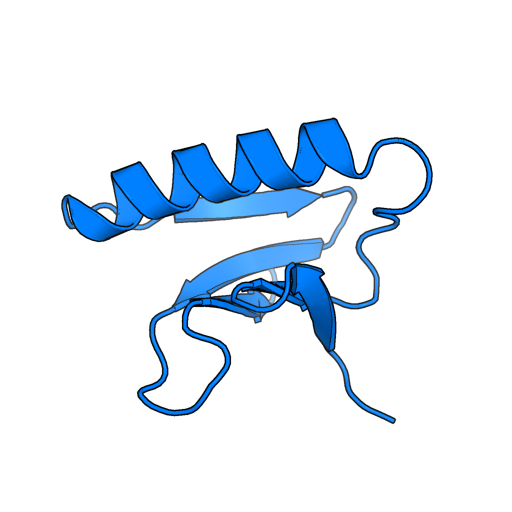17.631 -0.794 1.00 49.16 71 MET A CA 1
ATOM 592 C C . MET A 1 71 ? -0.497 -18.737 -1.817 1.00 49.16 71 MET A C 1
ATOM 594 O O . MET A 1 71 ? -0.602 -18.429 -3.028 1.00 49.16 71 MET A O 1
#

Radius of gyration: 11.29 Å; chains: 1; bounding box: 32×30×26 Å